Protein AF-A0A0M3IAC2-F1 (afdb_monomer_lite)

Sequence (180 aa):
MAQMINERASTSIECPPTPAPTIVTSEMRQLADTMYEKVASYLQGQIDGTIAEYKLLEDMNNVTGQRYDDMKQVASGVATKLSQLNQKCTFASFTSTSWMAKLSEVVLSKRLEGTKKLRVKFEVALGELHESLRPYLQQIDEIDESSRRLEEAATILDQYVTSLGSLLLPSKSYYWYCLL

Structure (mmCIF, N/CA/C/O backbone):
data_AF-A0A0M3IAC2-F1
#
_entry.id   AF-A0A0M3IAC2-F1
#
loop_
_atom_site.group_PDB
_atom_site.id
_atom_site.type_symbol
_atom_site.label_atom_id
_atom_site.label_alt_id
_atom_site.label_comp_id
_atom_site.label_asym_id
_atom_site.label_entity_id
_atom_site.label_seq_id
_atom_site.pdbx_PDB_ins_code
_atom_site.Cartn_x
_atom_site.Cartn_y
_atom_site.Cartn_z
_atom_site.occupancy
_atom_site.B_iso_or_equiv
_atom_site.auth_seq_id
_atom_site.auth_comp_id
_atom_site.auth_asym_id
_atom_site.auth_atom_id
_atom_site.pdbx_PDB_model_num
ATOM 1 N N . MET A 1 1 ? -12.708 32.033 59.107 1.00 41.84 1 MET A N 1
ATOM 2 C CA . MET A 1 1 ? -13.986 32.597 59.588 1.00 41.84 1 MET A CA 1
ATOM 3 C C . MET A 1 1 ? -14.903 31.443 59.925 1.00 41.84 1 MET A C 1
ATOM 5 O O . MET A 1 1 ? -15.049 30.539 59.116 1.00 41.84 1 MET A O 1
ATOM 9 N N . ALA A 1 2 ? -15.374 31.440 61.166 1.00 45.53 2 ALA A N 1
ATOM 10 C CA . ALA A 1 2 ? -16.085 30.356 61.817 1.00 45.53 2 ALA A CA 1
ATOM 11 C C . ALA A 1 2 ? -17.505 30.163 61.268 1.00 45.53 2 ALA A C 1
ATOM 13 O O . ALA A 1 2 ? -18.204 31.142 61.022 1.00 45.53 2 ALA A O 1
ATOM 14 N N . GLN A 1 3 ? -17.957 28.911 61.200 1.00 54.72 3 GLN A N 1
ATOM 15 C CA . GLN A 1 3 ? -19.364 28.581 61.408 1.00 54.72 3 GLN A CA 1
ATOM 16 C C . GLN A 1 3 ? -19.430 27.480 62.466 1.00 54.72 3 GLN A C 1
ATOM 18 O O . GLN A 1 3 ? -19.248 26.298 62.194 1.00 54.72 3 GLN A O 1
ATOM 23 N N . MET A 1 4 ? -19.612 27.931 63.708 1.00 52.12 4 MET A N 1
ATOM 24 C CA . MET A 1 4 ? -19.993 27.110 64.849 1.00 52.12 4 MET A CA 1
ATOM 25 C C . MET A 1 4 ? -21.387 26.552 64.566 1.00 52.12 4 MET A C 1
ATOM 27 O O . MET A 1 4 ? -22.347 27.311 64.432 1.00 52.12 4 MET A O 1
ATOM 31 N N . ILE A 1 5 ? -21.493 25.231 64.440 1.00 55.91 5 ILE A N 1
ATOM 32 C CA . ILE A 1 5 ? -22.787 24.558 64.403 1.00 55.91 5 ILE A CA 1
ATOM 33 C C . ILE A 1 5 ? -23.390 24.703 65.800 1.00 55.91 5 ILE A C 1
ATOM 35 O O . ILE A 1 5 ? -22.847 24.235 66.793 1.00 55.91 5 ILE A O 1
ATOM 39 N N . ASN A 1 6 ? -24.486 25.447 65.833 1.00 53.34 6 ASN A N 1
ATOM 40 C CA . ASN A 1 6 ? -25.334 25.758 66.967 1.00 53.34 6 ASN A CA 1
ATOM 41 C C . ASN A 1 6 ? -25.752 24.480 67.722 1.00 53.34 6 ASN A C 1
ATOM 43 O O . ASN A 1 6 ? -26.623 23.745 67.252 1.00 53.34 6 ASN A O 1
ATOM 47 N N . GLU A 1 7 ? -25.159 24.239 68.895 1.00 50.78 7 GLU A N 1
ATOM 48 C CA . GLU A 1 7 ? -25.699 23.335 69.914 1.00 50.78 7 GLU A CA 1
ATOM 49 C C . GLU A 1 7 ? -27.048 23.896 70.383 1.00 50.78 7 GLU A C 1
ATOM 51 O O . GLU A 1 7 ? -27.139 24.672 71.335 1.00 50.78 7 GLU A O 1
ATOM 56 N N . ARG A 1 8 ? -28.140 23.521 69.707 1.00 59.12 8 ARG A N 1
ATOM 57 C CA . ARG A 1 8 ? -29.451 23.606 70.346 1.00 59.12 8 ARG A CA 1
ATOM 58 C C . ARG A 1 8 ? -29.471 22.569 71.454 1.00 59.12 8 ARG A C 1
ATOM 60 O O . ARG A 1 8 ? -29.531 21.373 71.189 1.00 59.12 8 ARG A O 1
ATOM 67 N N . ALA A 1 9 ? -29.405 23.080 72.677 1.00 47.50 9 ALA A N 1
ATOM 68 C CA . ALA A 1 9 ? -29.711 22.382 73.906 1.00 47.50 9 ALA A CA 1
ATOM 69 C C . ALA A 1 9 ? -30.882 21.409 73.706 1.00 47.50 9 ALA A C 1
ATOM 71 O O . ALA A 1 9 ? -31.994 21.818 73.363 1.00 47.50 9 ALA A O 1
ATOM 72 N N . SER A 1 10 ? -30.620 20.125 73.940 1.00 47.78 10 SER A N 1
ATOM 73 C CA . SER A 1 10 ? -31.653 19.133 74.198 1.00 47.78 10 SER A CA 1
ATOM 74 C C . SER A 1 10 ? -32.433 19.584 75.428 1.00 47.78 10 SER A C 1
ATOM 76 O O . SER A 1 10 ? -32.018 19.346 76.561 1.00 47.78 10 SER A O 1
ATOM 78 N N . THR A 1 11 ? -33.572 20.243 75.235 1.00 47.50 11 THR A N 1
ATOM 79 C CA . THR A 1 11 ? -34.602 20.253 76.268 1.00 47.50 11 THR A CA 1
ATOM 80 C C . THR A 1 11 ? -35.110 18.821 76.353 1.00 47.50 11 THR A C 1
ATOM 82 O O . THR A 1 11 ? -35.921 18.391 75.533 1.00 47.50 11 THR A O 1
ATOM 85 N N . SER A 1 12 ? -34.546 18.059 77.290 1.00 51.78 12 SER A N 1
ATOM 86 C CA . SER A 1 12 ? -35.082 16.773 77.715 1.00 51.78 12 SER A CA 1
ATOM 87 C C . SER A 1 12 ? -36.518 17.018 78.159 1.00 51.78 12 SER A C 1
ATOM 89 O O . SER A 1 12 ? -36.750 17.561 79.236 1.00 51.78 12 SER A O 1
ATOM 91 N N . ILE A 1 13 ? -37.478 16.680 77.301 1.00 53.22 13 ILE A N 1
ATOM 92 C CA . ILE A 1 13 ? -38.876 16.568 77.701 1.00 53.22 13 ILE A CA 1
ATOM 93 C C . ILE A 1 13 ? -38.907 15.467 78.758 1.00 53.22 13 ILE A C 1
ATOM 95 O O . ILE A 1 13 ? -38.479 14.341 78.497 1.00 53.22 13 ILE A O 1
ATOM 99 N N . GLU A 1 14 ? -39.321 15.833 79.970 1.00 50.97 14 GLU A N 1
ATOM 100 C CA . GLU A 1 14 ? -39.589 14.900 81.058 1.00 50.97 14 GLU A CA 1
ATOM 101 C C . GLU A 1 14 ? -40.406 13.719 80.531 1.00 50.97 14 GLU A C 1
ATOM 103 O O . GLU A 1 14 ? -41.443 13.887 79.886 1.00 50.97 14 GLU A O 1
ATOM 108 N N . CYS A 1 15 ? -39.907 12.513 80.795 1.00 57.22 15 CYS A N 1
ATOM 109 C CA . CYS A 1 15 ? -40.643 11.293 80.520 1.00 57.22 15 CYS A CA 1
ATOM 110 C C . CYS A 1 15 ? -41.922 11.324 81.378 1.00 57.22 15 CYS A C 1
ATOM 112 O O . CYS A 1 15 ? -41.808 11.475 82.600 1.00 57.22 15 CYS A O 1
ATOM 114 N N . PRO A 1 16 ? -43.128 11.225 80.790 1.00 64.12 16 PRO A N 1
ATOM 115 C CA . PRO A 1 16 ? -44.354 11.198 81.573 1.00 64.12 16 PRO A CA 1
ATOM 116 C C . PRO A 1 16 ? -44.334 9.987 82.523 1.00 64.12 16 PRO A C 1
ATOM 118 O O . PRO A 1 16 ? -43.750 8.954 82.179 1.00 64.12 16 PRO A O 1
ATOM 121 N N . PRO A 1 17 ? -44.946 10.090 83.719 1.00 63.06 17 PRO A N 1
ATOM 122 C CA . PRO A 1 17 ? -44.964 8.996 84.682 1.00 63.06 17 PRO A CA 1
ATOM 123 C C . PRO A 1 17 ? -45.528 7.738 84.021 1.00 63.06 17 PRO A C 1
ATOM 125 O O . PRO A 1 17 ? -46.591 7.784 83.399 1.00 63.06 17 PRO A O 1
ATOM 128 N N . THR A 1 18 ? -44.799 6.625 84.148 1.00 62.91 18 THR A N 1
ATOM 129 C CA . THR A 1 18 ? -45.199 5.310 83.640 1.00 62.91 18 THR A CA 1
ATOM 130 C C . THR A 1 18 ? -46.648 5.029 84.046 1.00 62.91 18 THR A C 1
ATOM 132 O O . THR A 1 18 ? -46.927 4.963 85.249 1.00 62.91 18 THR A O 1
ATOM 135 N N . PRO A 1 19 ? -47.582 4.867 83.090 1.00 56.94 19 PRO A N 1
ATOM 136 C CA . PRO A 1 19 ? -48.948 4.499 83.420 1.00 56.94 19 PRO A CA 1
ATOM 137 C C . PRO A 1 19 ? -48.936 3.144 84.134 1.00 56.94 19 PRO A C 1
ATOM 139 O O . PRO A 1 19 ? -48.230 2.224 83.715 1.00 56.94 19 PRO A O 1
ATOM 142 N N . ALA A 1 20 ? -49.709 3.031 85.218 1.00 55.12 20 ALA A N 1
ATOM 143 C CA . ALA A 1 20 ? -49.992 1.780 85.927 1.00 55.12 20 ALA A CA 1
ATOM 144 C C . ALA A 1 20 ? -50.288 0.630 84.936 1.00 55.12 20 ALA A C 1
ATOM 146 O O . ALA A 1 20 ? -50.783 0.920 83.842 1.00 55.12 20 ALA A O 1
ATOM 147 N N . PRO A 1 21 ? -50.004 -0.649 85.283 1.00 53.59 21 PRO A N 1
ATOM 148 C CA . PRO A 1 21 ? -50.025 -1.770 84.342 1.00 53.59 21 PRO A CA 1
ATOM 149 C C . PRO A 1 21 ? -51.359 -1.801 83.604 1.00 53.59 21 PRO A C 1
ATOM 151 O O . PRO A 1 21 ? -52.394 -2.188 84.144 1.00 53.59 21 PRO A O 1
ATOM 154 N N . THR A 1 22 ? -51.331 -1.305 82.371 1.00 56.81 22 THR A N 1
ATOM 155 C CA . THR A 1 22 ? -52.511 -1.203 81.530 1.00 56.81 22 THR A CA 1
ATOM 156 C C . THR A 1 22 ? -52.876 -2.633 81.183 1.00 56.81 22 THR A C 1
ATOM 158 O O . THR A 1 22 ? -52.033 -3.374 80.673 1.00 56.81 22 THR A O 1
ATOM 161 N N . ILE A 1 23 ? -54.097 -3.055 81.514 1.00 62.28 23 ILE A N 1
ATOM 162 C CA . ILE A 1 23 ? -54.622 -4.345 81.071 1.00 62.28 23 ILE A CA 1
ATOM 163 C C . ILE A 1 23 ? -54.614 -4.282 79.545 1.00 62.28 23 ILE A C 1
ATOM 165 O O . ILE A 1 23 ? -55.463 -3.631 78.943 1.00 62.28 23 ILE A O 1
ATOM 169 N N . VAL A 1 24 ? -53.591 -4.880 78.932 1.00 59.00 24 VAL A N 1
ATOM 170 C CA . VAL A 1 24 ? -53.469 -4.980 77.480 1.00 59.00 24 VAL A CA 1
ATOM 171 C C . VAL A 1 24 ? -54.680 -5.778 77.022 1.00 59.00 24 VAL A C 1
ATOM 173 O O . VAL A 1 24 ? -54.758 -6.982 77.276 1.00 59.00 24 VAL A O 1
ATOM 176 N N . THR A 1 25 ? -55.656 -5.106 76.416 1.00 70.12 25 THR A N 1
ATOM 177 C CA . THR A 1 25 ? -56.817 -5.780 75.836 1.00 70.12 25 THR A CA 1
ATOM 178 C C . THR A 1 25 ? -56.329 -6.663 74.687 1.00 70.12 25 THR A C 1
ATOM 180 O O . THR A 1 25 ? -55.333 -6.353 74.025 1.00 70.12 25 THR A O 1
ATOM 183 N N . SER A 1 26 ? -56.981 -7.805 74.459 1.00 81.00 26 SER A N 1
ATOM 184 C CA . SER A 1 26 ? -56.554 -8.768 73.431 1.00 81.00 26 SER A CA 1
ATOM 185 C C . SER A 1 26 ? -56.430 -8.132 72.043 1.00 81.00 26 SER A C 1
ATOM 187 O O . SER A 1 26 ? -55.523 -8.479 71.295 1.00 81.00 26 SER A O 1
ATOM 189 N N . GLU A 1 27 ? -57.287 -7.158 71.735 1.00 83.75 27 GLU A N 1
ATOM 190 C CA . GLU A 1 27 ? -57.297 -6.407 70.476 1.00 83.75 27 GLU A CA 1
ATOM 191 C C . GLU A 1 27 ? -56.035 -5.553 70.276 1.00 83.75 27 GLU A C 1
ATOM 193 O O . GLU A 1 27 ? -55.475 -5.526 69.183 1.00 83.75 27 GLU A O 1
ATOM 198 N N . MET A 1 28 ? -55.531 -4.901 71.333 1.00 82.69 28 MET A N 1
ATOM 199 C CA . MET A 1 28 ? -54.283 -4.125 71.273 1.00 82.69 28 MET A CA 1
ATOM 200 C C . MET A 1 28 ? -53.077 -5.019 70.977 1.00 82.69 28 MET A C 1
ATOM 202 O O . MET A 1 28 ? -52.186 -4.632 70.221 1.00 82.69 28 MET A O 1
ATOM 206 N N . ARG A 1 29 ? -53.067 -6.231 71.543 1.00 86.75 29 ARG A N 1
ATOM 207 C CA . ARG A 1 29 ? -52.042 -7.243 71.260 1.00 86.75 29 ARG A CA 1
ATOM 208 C C . ARG A 1 29 ? -52.134 -7.736 69.817 1.00 86.75 29 ARG A C 1
ATOM 210 O O . ARG A 1 29 ? -51.140 -7.697 69.107 1.00 86.75 29 ARG A O 1
ATOM 217 N N . GLN A 1 30 ? -53.338 -8.080 69.360 1.00 91.12 30 GLN A N 1
ATOM 218 C CA . GLN A 1 30 ? -53.582 -8.536 67.988 1.00 91.12 30 GLN A CA 1
ATOM 219 C C . GLN A 1 30 ? -53.200 -7.494 66.931 1.00 91.12 30 GLN A C 1
ATOM 221 O O . GLN A 1 30 ? -52.643 -7.849 65.892 1.00 91.12 30 GLN A O 1
ATOM 226 N N . LEU A 1 31 ? -53.472 -6.209 67.174 1.00 91.62 31 LEU A N 1
ATOM 227 C CA . LEU A 1 31 ? -53.099 -5.143 66.244 1.00 91.62 31 LEU A CA 1
ATOM 228 C C . LEU A 1 31 ? -51.579 -4.948 66.185 1.00 91.62 31 LEU A C 1
ATOM 230 O O . LEU A 1 31 ? -51.033 -4.773 65.096 1.00 91.62 31 LEU A O 1
ATOM 234 N N . ALA A 1 32 ? -50.895 -5.015 67.332 1.00 91.62 32 ALA A N 1
ATOM 235 C CA . ALA A 1 32 ? -49.438 -4.972 67.383 1.00 91.62 32 ALA A CA 1
ATOM 236 C C . ALA A 1 32 ? -48.820 -6.172 66.650 1.00 91.62 32 ALA A C 1
ATOM 238 O O . ALA A 1 32 ? -47.934 -5.977 65.823 1.00 91.62 32 ALA A O 1
ATOM 239 N N . ASP A 1 33 ? -49.340 -7.382 66.869 1.00 94.25 33 ASP A N 1
ATOM 240 C CA . ASP A 1 33 ? -48.899 -8.600 66.178 1.00 94.25 33 ASP A CA 1
ATOM 241 C C . ASP A 1 33 ? -49.127 -8.497 64.660 1.00 94.25 33 ASP A C 1
ATOM 243 O O . ASP A 1 33 ? -48.228 -8.786 63.872 1.00 94.25 33 ASP A O 1
ATOM 247 N N . THR A 1 34 ? -50.282 -7.970 64.237 1.00 95.12 34 THR A N 1
ATOM 248 C CA . THR A 1 34 ? -50.585 -7.716 62.818 1.00 95.12 34 THR A CA 1
ATOM 249 C C . THR A 1 34 ? -49.620 -6.696 62.213 1.00 95.12 34 THR A C 1
ATOM 251 O O . THR A 1 34 ? -49.165 -6.860 61.079 1.00 95.12 34 THR A O 1
ATOM 254 N N . MET A 1 35 ? -49.286 -5.636 62.953 1.00 95.38 35 MET A N 1
ATOM 255 C CA . MET A 1 35 ? -48.301 -4.649 62.516 1.00 95.38 35 MET A CA 1
ATOM 256 C C . MET A 1 35 ? -46.915 -5.287 62.383 1.00 95.38 35 MET A C 1
ATOM 258 O O . MET A 1 35 ? -46.260 -5.084 61.362 1.00 95.38 35 MET A O 1
ATOM 262 N N . TYR A 1 36 ? -46.488 -6.085 63.368 1.00 96.50 36 TYR A N 1
ATOM 263 C CA . TYR A 1 36 ? -45.221 -6.816 63.320 1.00 96.50 36 TYR A CA 1
ATOM 264 C C . TYR A 1 36 ? -45.154 -7.741 62.107 1.00 96.50 36 TYR A C 1
ATOM 266 O O . TYR A 1 36 ? -44.165 -7.717 61.378 1.00 96.50 36 TYR A O 1
ATOM 274 N N . GLU A 1 37 ? -46.213 -8.499 61.841 1.00 97.50 37 GLU A N 1
ATOM 275 C CA . GLU A 1 37 ? -46.270 -9.432 60.719 1.00 97.50 37 GLU A CA 1
ATOM 276 C C . GLU A 1 37 ? -46.261 -8.705 59.366 1.00 97.50 37 GLU A C 1
ATOM 278 O O . GLU A 1 37 ? -45.526 -9.089 58.453 1.00 97.50 37 GLU A O 1
ATOM 283 N N . LYS A 1 38 ? -46.994 -7.590 59.235 1.00 97.56 38 LYS A N 1
ATOM 284 C CA . LYS A 1 38 ? -46.970 -6.770 58.015 1.00 97.56 38 LYS A CA 1
ATOM 285 C C . LYS A 1 38 ? -45.612 -6.120 57.781 1.00 97.56 38 LYS A C 1
ATOM 287 O O . LYS A 1 38 ? -45.121 -6.173 56.655 1.00 97.56 38 LYS A O 1
ATOM 292 N N . VAL A 1 39 ? -44.983 -5.569 58.818 1.00 97.88 39 VAL A N 1
ATOM 293 C CA . VAL A 1 39 ? -43.636 -4.984 58.728 1.00 97.88 39 VAL A CA 1
ATOM 294 C C . VAL A 1 39 ? -42.613 -6.059 58.363 1.00 97.88 39 VAL A C 1
ATOM 296 O O . VAL A 1 39 ? -41.804 -5.835 57.467 1.00 97.88 39 VAL A O 1
ATOM 299 N N . ALA A 1 40 ? -42.686 -7.244 58.976 1.00 97.06 40 ALA A N 1
ATOM 300 C CA . ALA A 1 40 ? -41.822 -8.370 58.637 1.00 97.06 40 ALA A CA 1
ATOM 301 C C . ALA A 1 40 ? -42.004 -8.800 57.173 1.00 97.06 40 ALA A C 1
ATOM 303 O O . ALA A 1 40 ? -41.022 -8.916 56.444 1.00 97.06 40 ALA A O 1
ATOM 304 N N . SER A 1 41 ? -43.251 -8.952 56.712 1.00 97.06 41 SER A N 1
ATOM 305 C CA . SER A 1 41 ? -43.546 -9.315 55.319 1.00 97.06 41 SER A CA 1
ATOM 306 C C . SER A 1 41 ? -43.069 -8.258 54.317 1.00 97.06 41 SER A C 1
ATOM 308 O O . SER A 1 41 ? -42.546 -8.601 53.259 1.00 97.06 41 SER A O 1
ATOM 310 N N . TYR A 1 42 ? -43.195 -6.973 54.660 1.00 97.88 42 TYR A N 1
ATOM 311 C CA . TYR A 1 42 ? -42.717 -5.870 53.833 1.00 97.88 42 TYR A CA 1
ATOM 312 C C . TYR A 1 42 ? -41.192 -5.873 53.731 1.00 97.88 42 TYR A C 1
ATOM 314 O O . TYR A 1 42 ? -40.658 -5.823 52.627 1.00 97.88 42 TYR A O 1
ATOM 322 N N . LEU A 1 43 ? -40.489 -5.968 54.865 1.00 97.88 43 LEU A N 1
ATOM 323 C CA . LEU A 1 43 ? -39.026 -6.014 54.890 1.00 97.88 43 LEU A CA 1
ATOM 324 C C . LEU A 1 43 ? -38.497 -7.234 54.135 1.00 97.88 43 LEU A C 1
ATOM 326 O O . LEU A 1 43 ? -37.557 -7.095 53.358 1.00 97.88 43 LEU A O 1
ATOM 330 N N . GLN A 1 44 ? -39.136 -8.394 54.299 1.00 97.75 44 GLN A N 1
ATOM 331 C CA . GLN A 1 44 ? -38.797 -9.594 53.542 1.00 97.75 44 GLN A CA 1
ATOM 332 C C . GLN A 1 44 ? -38.963 -9.361 52.035 1.00 97.75 44 GLN A C 1
ATOM 334 O O . GLN A 1 44 ? -38.034 -9.612 51.277 1.00 97.75 44 GLN A O 1
ATOM 339 N N . GLY A 1 45 ? -40.090 -8.786 51.605 1.00 98.12 45 GLY A N 1
ATOM 340 C CA . GLY A 1 45 ? -40.317 -8.446 50.200 1.00 98.12 45 GLY A CA 1
ATOM 341 C C . GLY A 1 45 ? -39.319 -7.423 49.644 1.00 98.12 45 GLY A C 1
ATOM 342 O O . GLY A 1 45 ? -38.892 -7.550 48.500 1.00 98.12 45 GLY A O 1
ATOM 343 N N . GLN A 1 46 ? -38.903 -6.431 50.442 1.00 98.00 46 GLN A N 1
ATOM 344 C CA . GLN A 1 46 ? -37.860 -5.473 50.051 1.00 98.00 46 GLN A CA 1
ATOM 345 C C . GLN A 1 46 ? -36.501 -6.157 49.874 1.00 98.00 46 GLN A C 1
ATOM 347 O O . GLN A 1 46 ? -35.794 -5.877 48.906 1.00 98.00 46 GLN A O 1
ATOM 352 N N . ILE A 1 47 ? -36.146 -7.072 50.779 1.00 97.88 47 ILE A N 1
ATOM 353 C CA . ILE A 1 47 ? -34.907 -7.852 50.698 1.00 97.88 47 ILE A CA 1
ATOM 354 C C . ILE A 1 47 ? -34.939 -8.761 49.467 1.00 97.88 47 ILE A C 1
ATOM 356 O O . ILE A 1 47 ? -33.993 -8.748 48.683 1.00 97.88 47 ILE A O 1
ATOM 360 N N . ASP A 1 48 ? -36.033 -9.487 49.248 1.00 98.19 48 ASP A N 1
ATOM 361 C CA . ASP A 1 48 ? -36.180 -10.395 48.109 1.00 98.19 48 ASP A CA 1
ATOM 362 C C . ASP A 1 48 ? -36.169 -9.641 46.771 1.00 98.19 48 ASP A C 1
ATOM 364 O O . ASP A 1 48 ? -35.515 -10.076 45.820 1.00 98.19 48 ASP A O 1
ATOM 368 N N . GLY A 1 49 ? -36.824 -8.475 46.711 1.00 97.94 49 GLY A N 1
ATOM 369 C CA . GLY A 1 49 ? -36.767 -7.576 45.558 1.00 97.94 49 GLY A CA 1
ATOM 370 C C . GLY A 1 49 ? -35.341 -7.103 45.277 1.00 97.94 49 GLY A C 1
ATOM 371 O O . GLY A 1 49 ? -34.850 -7.252 44.160 1.00 97.94 49 GLY A O 1
ATOM 372 N N . THR A 1 5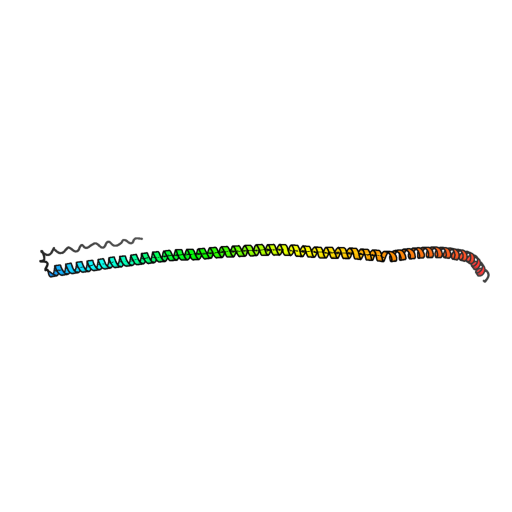0 ? -34.638 -6.647 46.315 1.00 97.56 50 THR A N 1
ATOM 373 C C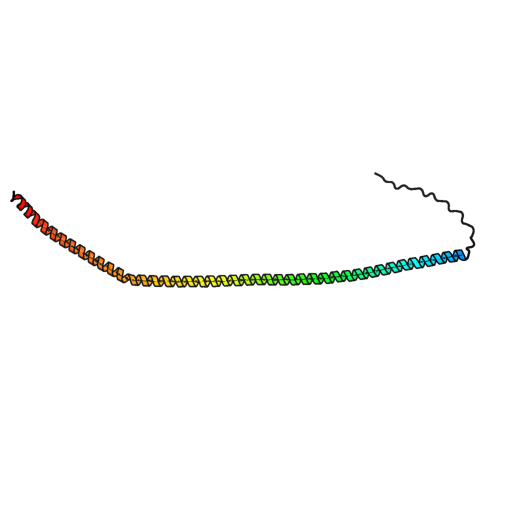A . THR A 1 50 ? -33.238 -6.210 46.210 1.00 97.56 50 THR A CA 1
ATOM 374 C C . THR A 1 50 ? -32.326 -7.351 45.734 1.00 97.56 50 THR A C 1
ATOM 376 O O . THR A 1 50 ? -31.468 -7.151 44.878 1.00 97.56 50 THR A O 1
ATOM 379 N N . ILE A 1 51 ? -32.520 -8.578 46.230 1.00 97.94 51 ILE A N 1
ATOM 380 C CA . ILE A 1 51 ? -31.761 -9.762 45.791 1.00 97.94 51 ILE A CA 1
ATOM 381 C C . ILE A 1 51 ? -31.998 -10.051 44.304 1.00 97.94 51 ILE A C 1
ATOM 383 O O . ILE A 1 51 ? -31.051 -10.368 43.581 1.00 97.94 51 ILE A O 1
ATOM 387 N N . ALA A 1 52 ? -33.246 -9.966 43.838 1.00 98.12 52 ALA A N 1
ATOM 388 C CA . ALA A 1 52 ? -33.580 -10.194 42.435 1.00 98.12 52 ALA A CA 1
ATOM 389 C C . ALA A 1 52 ? -32.939 -9.143 41.514 1.00 98.12 52 ALA A C 1
ATOM 391 O O . ALA A 1 52 ? -32.391 -9.498 40.470 1.00 98.12 52 ALA A O 1
ATOM 392 N N . GLU A 1 53 ? -32.945 -7.873 41.923 1.00 98.19 53 GLU A N 1
ATOM 393 C CA . GLU A 1 53 ? -32.283 -6.784 41.197 1.00 98.19 53 GLU A CA 1
ATOM 394 C C . GLU A 1 53 ? -30.768 -7.002 41.094 1.00 98.19 53 GLU A C 1
ATOM 396 O O . GLU A 1 53 ? -30.199 -6.850 40.012 1.00 98.19 53 GLU A O 1
ATOM 401 N N . TYR A 1 54 ? -30.113 -7.436 42.178 1.00 98.44 54 TYR A N 1
ATOM 402 C CA . TYR A 1 54 ? -28.681 -7.751 42.146 1.00 98.44 54 TYR A CA 1
ATOM 403 C C . TYR A 1 54 ? -28.346 -8.924 41.219 1.00 98.44 54 TYR A C 1
ATOM 405 O O . TYR A 1 54 ? -27.352 -8.850 40.500 1.00 98.44 54 TYR A O 1
ATOM 413 N N . LYS A 1 55 ? -29.175 -9.975 41.182 1.00 98.44 55 LYS A N 1
ATOM 414 C CA . LYS A 1 55 ? -28.991 -11.097 40.244 1.00 98.44 55 LYS A CA 1
ATOM 415 C C . LYS A 1 55 ? -29.117 -10.653 38.792 1.00 98.44 55 LYS A C 1
ATOM 417 O O . LYS A 1 55 ? -28.294 -11.018 37.962 1.00 98.44 55 LYS A O 1
ATOM 422 N N . LEU A 1 56 ? -30.112 -9.819 38.488 1.00 98.19 56 LEU A N 1
ATOM 423 C CA . LEU A 1 56 ? -30.257 -9.263 37.145 1.00 98.19 56 LEU A CA 1
ATOM 424 C C . LEU A 1 56 ? -29.035 -8.418 36.761 1.00 98.19 56 LEU A C 1
ATOM 426 O O . LEU A 1 56 ? -28.558 -8.502 35.630 1.00 98.19 56 LEU A O 1
ATOM 430 N N . LEU A 1 57 ? -28.517 -7.618 37.695 1.00 98.38 57 LEU A N 1
ATOM 431 C CA . LEU A 1 57 ? -27.328 -6.805 37.460 1.00 98.38 57 LEU A CA 1
ATOM 432 C C . LEU A 1 57 ? -26.087 -7.672 37.199 1.00 98.38 57 LEU A C 1
ATOM 434 O O . LEU A 1 57 ? -25.289 -7.352 36.320 1.00 98.38 57 LEU A O 1
ATOM 438 N N . GLU A 1 58 ? -25.939 -8.779 37.925 1.00 98.31 58 GLU A N 1
ATOM 439 C CA . GLU A 1 58 ? -24.895 -9.780 37.694 1.00 98.31 58 GLU A CA 1
ATOM 440 C C . GLU A 1 58 ? -25.012 -10.400 36.294 1.00 98.31 58 GLU A C 1
ATOM 442 O O . GLU A 1 58 ? -24.039 -10.388 35.536 1.00 98.31 58 GLU A O 1
ATOM 447 N N . ASP A 1 59 ? -26.206 -10.846 35.898 1.00 98.31 59 ASP A N 1
ATOM 448 C CA . ASP A 1 59 ? -26.459 -11.415 34.570 1.00 98.31 59 ASP A CA 1
ATOM 449 C C . ASP A 1 59 ? -26.168 -10.406 33.449 1.00 98.31 59 ASP A C 1
ATOM 451 O O . ASP A 1 59 ? -25.506 -10.729 32.458 1.00 98.31 59 ASP A O 1
ATOM 455 N N . MET A 1 60 ? -26.604 -9.154 33.612 1.00 97.94 60 MET A N 1
ATOM 456 C CA . MET A 1 60 ? -26.317 -8.081 32.660 1.00 97.94 60 MET A CA 1
ATOM 457 C C . MET A 1 60 ? -24.820 -7.786 32.566 1.00 97.94 60 MET A C 1
ATOM 459 O O . MET A 1 60 ? -24.312 -7.579 31.461 1.00 97.94 60 MET A O 1
ATOM 463 N N . ASN A 1 61 ? -24.103 -7.792 33.690 1.00 98.25 61 ASN A N 1
ATOM 464 C CA . ASN A 1 61 ? -22.654 -7.611 33.706 1.00 98.25 61 ASN A CA 1
ATOM 465 C C . ASN A 1 61 ? -21.940 -8.768 33.000 1.00 98.25 61 ASN A C 1
ATOM 467 O O . ASN A 1 61 ? -21.044 -8.516 32.195 1.00 98.25 61 ASN A O 1
ATOM 471 N N . ASN A 1 62 ? -22.375 -10.011 33.216 1.00 98.31 62 ASN A N 1
ATOM 472 C CA . ASN A 1 62 ? -21.829 -11.189 32.541 1.00 98.31 62 ASN A CA 1
ATOM 473 C C . ASN A 1 62 ? -22.026 -11.108 31.020 1.00 98.31 62 ASN A C 1
ATOM 475 O O . ASN A 1 62 ? -21.070 -11.255 30.254 1.00 98.31 62 ASN A O 1
ATOM 479 N N . VAL A 1 63 ? -23.245 -10.795 30.567 1.00 98.31 63 VAL A N 1
ATOM 480 C CA . VAL A 1 63 ? -23.546 -10.607 29.136 1.00 98.31 63 VAL A CA 1
ATOM 481 C C . VAL A 1 63 ? -22.744 -9.443 28.552 1.00 98.31 63 VAL A C 1
ATOM 483 O O . VAL A 1 63 ? -22.235 -9.538 27.435 1.00 98.31 63 VAL A O 1
ATOM 486 N N . THR A 1 64 ? -22.596 -8.348 29.298 1.00 98.25 64 THR A N 1
ATOM 487 C CA . THR A 1 64 ? -21.805 -7.186 28.873 1.00 98.25 64 THR A CA 1
ATOM 488 C C . THR A 1 64 ? -20.327 -7.547 28.730 1.00 98.25 64 THR A C 1
ATOM 490 O O . THR A 1 64 ? -19.715 -7.188 27.725 1.00 98.25 64 THR A O 1
ATOM 493 N N . GLY A 1 65 ? -19.769 -8.309 29.675 1.00 98.38 65 GLY A N 1
ATOM 494 C CA . GLY A 1 65 ? -18.408 -8.843 29.599 1.00 98.38 65 GLY A CA 1
ATOM 495 C C . GLY A 1 65 ? -18.198 -9.678 28.337 1.00 98.38 65 GLY A C 1
ATOM 496 O O . GLY A 1 65 ? -17.304 -9.377 27.547 1.00 98.38 65 GLY A O 1
ATOM 497 N N . GLN A 1 66 ? -19.101 -10.626 28.072 1.00 98.31 66 GLN A N 1
ATOM 498 C CA . GLN A 1 66 ? -19.046 -11.450 26.862 1.00 98.31 66 GLN A CA 1
ATOM 499 C C . GLN A 1 66 ? -19.079 -10.603 25.580 1.00 98.31 66 GLN A C 1
ATOM 501 O O . GLN A 1 66 ? -18.337 -10.867 24.637 1.00 98.31 66 GLN A O 1
ATOM 506 N N . ARG A 1 67 ? -19.895 -9.542 25.534 1.00 98.19 67 ARG A N 1
ATOM 507 C CA . ARG A 1 67 ? -19.952 -8.648 24.366 1.00 98.19 67 ARG A CA 1
ATOM 508 C C . ARG A 1 67 ? -18.654 -7.887 24.134 1.00 98.19 67 ARG A C 1
ATOM 510 O O . ARG A 1 67 ? -18.292 -7.667 22.977 1.00 98.19 67 ARG A O 1
ATOM 517 N N . TYR A 1 68 ? -17.950 -7.498 25.194 1.00 98.56 68 TYR A N 1
ATOM 518 C CA . TYR A 1 68 ? -16.623 -6.903 25.055 1.00 98.56 68 TYR A CA 1
ATOM 519 C C . TYR A 1 68 ? -15.601 -7.909 24.517 1.00 98.56 68 TYR A C 1
ATOM 521 O O . TYR A 1 68 ? -14.791 -7.536 23.663 1.00 98.56 68 TYR A O 1
ATOM 529 N N . ASP A 1 69 ? -15.668 -9.171 24.941 1.00 98.31 69 ASP A N 1
ATOM 530 C CA . ASP A 1 69 ? -14.794 -10.231 24.431 1.00 98.31 69 ASP A CA 1
ATOM 531 C C . ASP A 1 69 ? -15.054 -10.533 22.949 1.00 98.31 69 ASP A C 1
ATOM 533 O O . ASP A 1 69 ? -14.116 -10.548 22.144 1.00 98.31 69 ASP A O 1
ATOM 537 N N . ASP A 1 70 ? -16.322 -10.661 22.554 1.00 98.31 70 ASP A N 1
ATOM 538 C CA . ASP A 1 70 ? -16.714 -10.853 21.155 1.00 98.31 70 ASP A CA 1
ATOM 539 C C . ASP A 1 70 ? -16.235 -9.675 20.289 1.00 98.31 70 ASP A C 1
ATOM 541 O O . ASP A 1 70 ? -15.641 -9.855 19.221 1.00 98.31 70 ASP A O 1
ATOM 545 N N . MET A 1 71 ? -16.434 -8.438 20.760 1.00 97.94 71 MET A N 1
ATOM 546 C CA . MET A 1 71 ? -16.023 -7.240 20.027 1.00 97.94 71 MET A CA 1
ATOM 547 C C . MET A 1 71 ? -14.498 -7.137 19.910 1.00 97.94 71 MET A C 1
ATOM 549 O O . MET A 1 71 ? -13.981 -6.749 18.858 1.00 97.94 71 MET A O 1
ATOM 553 N N . LYS A 1 72 ? -13.760 -7.548 20.946 1.00 98.38 72 LYS A N 1
ATOM 554 C CA . LYS A 1 72 ? -12.298 -7.661 20.911 1.00 98.38 72 LYS A CA 1
ATOM 555 C C . LYS A 1 72 ? -11.841 -8.687 19.874 1.00 98.38 72 LYS A C 1
ATOM 557 O O . LYS A 1 72 ? -10.867 -8.434 19.161 1.00 98.38 72 LYS A 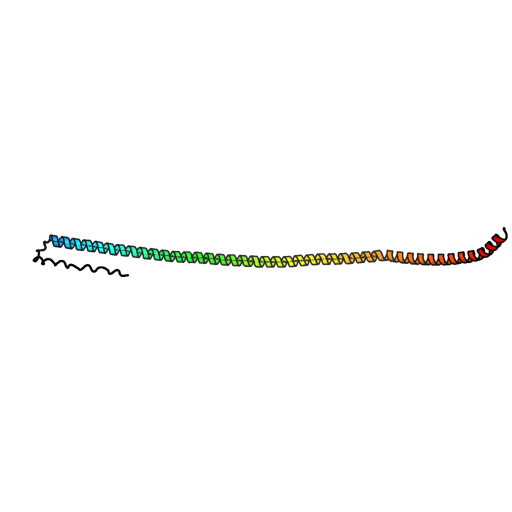O 1
ATOM 562 N N . GLN A 1 73 ? -12.537 -9.815 19.749 1.00 98.25 73 GLN A N 1
ATOM 563 C CA . GLN A 1 73 ? -12.244 -10.820 18.727 1.00 98.25 73 GLN A CA 1
ATOM 564 C C . GLN A 1 73 ? -12.525 -10.299 17.310 1.00 98.25 73 GLN A C 1
ATOM 566 O O . GLN A 1 73 ? -11.719 -10.506 16.402 1.00 98.25 73 GLN A O 1
ATOM 571 N N . VAL A 1 74 ? -13.629 -9.577 17.106 1.00 98.38 74 VAL A N 1
ATOM 572 C CA . VAL A 1 74 ? -13.926 -8.941 15.813 1.00 98.38 74 VAL A CA 1
ATOM 573 C C . VAL A 1 74 ? -12.845 -7.917 15.457 1.00 98.38 74 VAL A C 1
ATOM 575 O O . VAL A 1 74 ? -12.308 -7.952 14.349 1.00 98.38 74 VAL A O 1
ATOM 578 N N . ALA A 1 75 ? -12.475 -7.045 16.398 1.00 98.31 75 ALA A N 1
ATOM 579 C CA . ALA A 1 75 ? -11.444 -6.030 16.195 1.00 98.31 75 ALA A CA 1
ATOM 580 C C . ALA A 1 75 ? -10.076 -6.649 15.865 1.00 98.31 75 ALA A C 1
ATOM 582 O O . ALA A 1 75 ? -9.404 -6.199 14.932 1.00 98.31 75 ALA A O 1
ATOM 583 N N . SER A 1 76 ? -9.678 -7.711 16.573 1.00 98.31 76 SER A N 1
ATOM 584 C CA . SER A 1 76 ? -8.428 -8.420 16.285 1.00 98.31 76 SER A CA 1
ATOM 585 C C . SER A 1 76 ? -8.456 -9.075 14.902 1.00 98.31 76 SER A C 1
ATOM 587 O O . SER A 1 76 ? -7.504 -8.923 14.137 1.00 98.31 76 SER A O 1
ATOM 589 N N . GLY A 1 77 ? -9.574 -9.696 14.516 1.00 98.25 77 GLY A N 1
ATOM 590 C CA . GLY A 1 77 ? -9.759 -10.263 13.181 1.00 98.25 77 GLY A CA 1
ATOM 591 C C . GLY A 1 77 ? -9.648 -9.220 12.064 1.00 98.25 77 GLY A C 1
ATOM 592 O O . GLY A 1 77 ? -9.020 -9.478 11.033 1.00 98.25 77 GLY A O 1
ATOM 593 N N . VAL A 1 78 ? -10.207 -8.022 12.268 1.00 98.38 78 VAL A N 1
ATOM 594 C CA . VAL A 1 78 ? -10.060 -6.893 11.335 1.00 98.38 78 VAL A CA 1
ATOM 595 C C . VAL A 1 78 ? -8.601 -6.442 11.248 1.00 98.38 78 VAL A C 1
ATOM 597 O O . VAL A 1 78 ? -8.080 -6.300 10.141 1.00 98.38 78 VAL A O 1
ATOM 600 N N . ALA A 1 79 ? -7.914 -6.285 12.383 1.00 98.31 79 ALA A N 1
ATOM 601 C CA . ALA A 1 79 ? -6.504 -5.898 12.419 1.00 98.31 79 ALA A CA 1
ATOM 602 C C . ALA A 1 79 ? -5.606 -6.909 11.684 1.00 98.31 79 ALA A C 1
ATOM 604 O O . ALA A 1 79 ? -4.739 -6.520 10.897 1.00 98.31 79 ALA A O 1
ATOM 605 N N . THR A 1 80 ? -5.849 -8.210 11.865 1.00 98.25 80 THR A N 1
ATOM 606 C CA . THR A 1 80 ? -5.131 -9.266 11.141 1.00 98.25 80 THR A CA 1
ATOM 607 C C . THR A 1 80 ? -5.358 -9.170 9.634 1.00 98.25 80 THR A C 1
ATOM 609 O O . THR A 1 80 ? -4.392 -9.196 8.871 1.00 98.25 80 THR A O 1
ATOM 612 N N . LYS A 1 81 ? -6.612 -9.019 9.184 1.00 97.94 81 LYS A N 1
ATOM 613 C CA . LYS A 1 81 ? -6.926 -8.873 7.752 1.00 97.94 81 LYS A CA 1
ATOM 614 C C . LYS A 1 81 ? -6.270 -7.630 7.150 1.00 97.94 81 LYS A C 1
ATOM 616 O O . LYS A 1 81 ? -5.728 -7.707 6.050 1.00 97.94 81 LYS A O 1
ATOM 621 N N . LEU A 1 82 ? -6.274 -6.509 7.871 1.00 97.88 82 LEU A N 1
ATOM 622 C CA . LEU A 1 82 ? -5.625 -5.275 7.432 1.00 97.88 82 LEU A CA 1
ATOM 623 C C . LEU A 1 82 ? -4.107 -5.455 7.287 1.00 97.88 82 LEU A C 1
ATOM 625 O O . LEU A 1 82 ? -3.538 -5.048 6.277 1.00 97.88 82 LEU A O 1
ATOM 629 N N . SER A 1 83 ? -3.465 -6.127 8.246 1.00 97.69 83 SER A N 1
ATOM 630 C CA . SER A 1 83 ? -2.035 -6.456 8.184 1.00 97.69 83 SER A CA 1
ATOM 631 C C . SER A 1 83 ? -1.697 -7.335 6.972 1.00 97.69 83 SER A C 1
ATOM 633 O O . SER A 1 83 ? -0.773 -7.031 6.216 1.00 97.69 83 SER A O 1
ATOM 635 N N . GLN A 1 84 ? -2.506 -8.369 6.710 1.00 98.00 84 GLN A N 1
ATOM 636 C CA . GLN A 1 84 ? -2.340 -9.236 5.538 1.00 98.00 84 GLN A CA 1
ATOM 637 C C . GLN A 1 84 ? -2.509 -8.475 4.217 1.00 98.00 84 GLN A C 1
ATOM 639 O O . GLN A 1 84 ? -1.729 -8.677 3.285 1.00 98.00 84 GLN A O 1
ATOM 644 N N . LEU A 1 85 ? -3.520 -7.605 4.117 1.00 97.50 85 LEU A N 1
ATOM 645 C CA . LEU A 1 85 ? -3.730 -6.768 2.933 1.00 97.50 85 LEU A CA 1
ATOM 646 C C . LEU A 1 85 ? -2.554 -5.817 2.715 1.00 97.50 85 LEU A C 1
ATOM 648 O O . LEU A 1 85 ? -2.058 -5.715 1.596 1.00 97.50 85 LEU A O 1
ATOM 652 N N . ASN A 1 86 ? -2.062 -5.186 3.779 1.00 97.19 86 ASN A N 1
ATOM 653 C CA . ASN A 1 86 ? -0.905 -4.307 3.703 1.00 97.19 86 ASN A CA 1
ATOM 654 C C . ASN A 1 86 ? 0.343 -5.055 3.208 1.00 97.19 86 ASN A C 1
ATOM 656 O O . ASN A 1 86 ? 1.002 -4.597 2.281 1.00 97.19 86 ASN A O 1
ATOM 660 N N . GLN A 1 87 ? 0.622 -6.247 3.746 1.00 97.62 87 GLN A N 1
ATOM 661 C CA . GLN A 1 87 ? 1.741 -7.082 3.298 1.00 97.62 87 GLN A CA 1
ATOM 662 C C . GLN A 1 87 ? 1.619 -7.486 1.819 1.00 97.62 87 GLN A C 1
ATOM 664 O O . GLN A 1 87 ? 2.606 -7.495 1.085 1.00 97.62 87 GLN A O 1
ATOM 669 N N . LYS A 1 88 ? 0.406 -7.805 1.352 1.00 97.69 88 LYS A N 1
ATOM 670 C CA . LYS A 1 88 ? 0.170 -8.093 -0.070 1.00 97.69 88 LYS A CA 1
ATOM 671 C C . LYS A 1 88 ? 0.411 -6.863 -0.945 1.00 97.69 88 LYS A C 1
ATOM 673 O O . LYS A 1 88 ? 1.045 -6.993 -1.988 1.00 97.69 88 LYS A O 1
ATOM 678 N N . CYS A 1 89 ? -0.049 -5.685 -0.526 1.00 95.44 89 CYS A N 1
ATOM 679 C CA . CYS A 1 89 ? 0.179 -4.435 -1.253 1.00 95.44 89 CYS A CA 1
ATOM 680 C C . CYS A 1 89 ? 1.667 -4.076 -1.335 1.00 95.44 89 CYS A C 1
ATOM 682 O O . CYS A 1 89 ? 2.140 -3.698 -2.406 1.00 95.44 89 CYS A O 1
ATOM 684 N N . THR A 1 90 ? 2.423 -4.234 -0.245 1.00 95.94 90 THR A N 1
ATOM 685 C CA . THR A 1 90 ? 3.871 -3.972 -0.246 1.00 95.94 90 THR A CA 1
ATOM 686 C C . THR A 1 90 ? 4.636 -4.973 -1.110 1.00 95.94 90 THR A C 1
ATOM 688 O O . THR A 1 90 ? 5.559 -4.596 -1.828 1.00 95.94 90 THR A O 1
ATOM 691 N N . PHE A 1 91 ? 4.231 -6.244 -1.119 1.00 97.31 91 PHE A N 1
ATOM 692 C CA . PHE A 1 91 ? 4.808 -7.236 -2.025 1.00 97.31 91 PHE A CA 1
ATOM 693 C C . PHE A 1 91 ? 4.494 -6.929 -3.498 1.00 97.31 91 PHE A C 1
ATOM 695 O O . PHE A 1 91 ? 5.376 -6.999 -4.358 1.00 97.31 91 PHE A O 1
ATOM 702 N N . ALA A 1 92 ? 3.250 -6.553 -3.802 1.00 95.06 92 ALA A N 1
ATOM 703 C CA . ALA A 1 92 ? 2.841 -6.173 -5.151 1.00 95.06 92 ALA A CA 1
ATOM 704 C C . ALA A 1 92 ? 3.614 -4.941 -5.656 1.00 95.06 92 ALA A C 1
ATOM 706 O O . ALA A 1 92 ? 4.077 -4.933 -6.797 1.00 95.06 92 ALA A O 1
ATOM 707 N N . SER A 1 93 ? 3.831 -3.927 -4.812 1.00 94.56 93 SER A N 1
ATOM 708 C CA . SER A 1 93 ? 4.613 -2.744 -5.192 1.00 94.56 93 SER A CA 1
ATOM 709 C C . SER A 1 93 ? 6.098 -3.064 -5.396 1.00 94.56 93 SER A C 1
ATOM 711 O O . SER A 1 93 ? 6.694 -2.595 -6.371 1.00 94.56 93 SER A O 1
ATOM 713 N N . PHE A 1 94 ? 6.688 -3.911 -4.544 1.00 96.81 94 PHE A N 1
ATOM 714 C CA . PHE A 1 94 ? 8.072 -4.362 -4.697 1.00 96.81 94 PHE A CA 1
ATOM 715 C C . PHE A 1 94 ? 8.272 -5.134 -6.004 1.00 96.81 94 PHE A C 1
ATOM 717 O O . PHE A 1 94 ? 9.152 -4.800 -6.800 1.00 96.81 94 PHE A O 1
ATOM 724 N N . THR A 1 95 ? 7.425 -6.136 -6.256 1.00 96.12 95 THR A N 1
ATOM 725 C CA . THR A 1 95 ? 7.504 -6.936 -7.483 1.00 96.12 95 THR A CA 1
ATOM 726 C C . THR A 1 95 ? 7.292 -6.064 -8.714 1.00 96.12 95 THR A C 1
ATOM 728 O O . THR A 1 95 ? 8.119 -6.116 -9.619 1.00 96.12 95 THR A O 1
ATOM 731 N N . SER A 1 96 ? 6.277 -5.193 -8.734 1.00 96.88 96 SER A N 1
ATOM 732 C CA . SER A 1 96 ? 6.051 -4.245 -9.834 1.00 96.88 96 SER A CA 1
ATOM 733 C C . SER A 1 96 ? 7.278 -3.372 -10.113 1.00 96.88 96 SER A C 1
ATOM 735 O O . SER A 1 96 ? 7.687 -3.231 -11.263 1.00 96.88 96 SER A O 1
ATOM 737 N N . THR A 1 97 ? 7.910 -2.821 -9.074 1.00 96.31 97 THR A N 1
ATOM 738 C CA . THR A 1 97 ? 9.123 -1.998 -9.221 1.00 96.31 97 THR A CA 1
ATOM 739 C C . THR A 1 97 ? 10.288 -2.815 -9.786 1.00 96.31 97 THR A C 1
ATOM 741 O O . THR A 1 97 ? 10.983 -2.358 -10.691 1.00 96.31 97 THR A O 1
ATOM 744 N N . SER A 1 98 ? 10.467 -4.051 -9.311 1.00 97.44 98 SER A N 1
ATOM 745 C CA . SER A 1 98 ? 11.492 -4.974 -9.812 1.00 97.44 98 SER A CA 1
ATOM 746 C C . SER A 1 98 ? 11.277 -5.341 -11.287 1.00 97.44 98 SER A C 1
ATOM 748 O O . SER A 1 98 ? 12.211 -5.252 -12.087 1.00 97.44 98 SER A O 1
ATOM 750 N N . TRP A 1 99 ? 10.044 -5.685 -11.680 1.00 97.19 99 TRP A N 1
ATOM 751 C CA . TRP A 1 99 ? 9.692 -5.962 -13.076 1.00 97.19 99 TRP A CA 1
ATOM 752 C C . TRP A 1 99 ? 9.924 -4.740 -13.968 1.00 97.19 99 TRP A C 1
ATOM 754 O O . TRP A 1 99 ? 10.506 -4.880 -15.042 1.00 97.19 99 TRP A O 1
ATOM 764 N N . MET A 1 100 ? 9.544 -3.542 -13.516 1.00 95.06 100 MET A N 1
ATOM 765 C CA . MET A 1 100 ? 9.791 -2.297 -14.251 1.00 95.06 100 MET A CA 1
ATOM 766 C C . MET A 1 100 ? 11.285 -2.005 -14.423 1.00 95.06 100 MET A C 1
ATOM 768 O O . MET A 1 100 ? 11.709 -1.631 -15.517 1.00 95.06 100 MET A O 1
ATOM 772 N N . ALA A 1 101 ? 12.100 -2.222 -13.387 1.00 95.94 101 ALA A N 1
ATOM 773 C CA . ALA A 1 101 ? 13.550 -2.067 -13.479 1.00 95.94 101 ALA A CA 1
ATOM 774 C C . ALA A 1 101 ? 14.149 -3.021 -14.525 1.00 95.94 101 ALA A C 1
ATOM 776 O O . ALA A 1 101 ? 14.903 -2.590 -15.399 1.00 95.94 101 ALA A O 1
ATOM 777 N N . LYS A 1 102 ? 13.735 -4.294 -14.504 1.00 97.12 102 LYS A N 1
ATOM 778 C CA . LYS A 1 102 ? 14.185 -5.305 -15.468 1.00 97.12 102 LYS A CA 1
ATOM 779 C C . LYS A 1 102 ? 13.735 -4.990 -16.897 1.00 97.12 102 LYS A C 1
ATOM 781 O O . LYS A 1 102 ? 14.496 -5.177 -17.843 1.00 97.12 102 LYS A O 1
ATOM 786 N N . LEU A 1 103 ? 12.513 -4.483 -17.071 1.00 96.56 103 LEU A N 1
ATOM 787 C CA . LEU A 1 103 ? 12.019 -4.027 -18.372 1.00 96.56 103 LEU A CA 1
ATOM 788 C C . LEU A 1 103 ? 12.834 -2.842 -18.899 1.00 96.56 103 LEU A C 1
ATOM 790 O O . LEU A 1 103 ? 13.235 -2.860 -20.060 1.00 96.56 103 LEU A O 1
ATOM 794 N N . SER A 1 104 ? 13.122 -1.847 -18.054 1.00 96.25 104 SER A N 1
ATOM 795 C CA . SER A 1 104 ? 13.961 -0.696 -18.415 1.00 96.25 104 SER A CA 1
ATOM 796 C C . SER A 1 104 ? 15.348 -1.139 -18.884 1.00 96.25 104 SER A C 1
ATOM 798 O O . SER A 1 104 ? 15.804 -0.730 -19.952 1.00 96.25 104 SER A O 1
ATOM 800 N N . GLU A 1 105 ? 15.982 -2.052 -18.146 1.00 95.56 105 GLU A N 1
ATOM 801 C CA . GLU A 1 105 ? 17.285 -2.617 -18.500 1.00 95.56 105 GLU A CA 1
ATOM 802 C C . GLU A 1 105 ? 17.261 -3.308 -19.874 1.00 95.56 105 GLU A C 1
ATOM 804 O O . GLU A 1 105 ? 18.095 -3.023 -20.740 1.00 95.56 105 GLU A O 1
ATOM 809 N N . VAL A 1 106 ? 16.263 -4.163 -20.122 1.00 96.81 106 VAL A N 1
ATOM 810 C CA . VAL A 1 106 ? 16.109 -4.869 -21.405 1.00 96.81 106 VAL A CA 1
ATOM 811 C C . VAL A 1 106 ? 15.865 -3.891 -22.558 1.00 96.81 106 VAL A C 1
ATOM 813 O O . VAL A 1 106 ? 16.467 -4.037 -23.627 1.00 96.81 106 VAL A O 1
ATOM 816 N N . VAL A 1 107 ? 15.016 -2.879 -22.359 1.00 96.50 107 VAL A N 1
ATOM 817 C CA . VAL A 1 107 ? 14.715 -1.858 -23.376 1.00 96.50 107 VAL A CA 1
ATOM 818 C C . VAL A 1 107 ? 15.962 -1.038 -23.716 1.00 96.50 107 VAL A C 1
ATOM 820 O O . VAL A 1 107 ? 16.257 -0.838 -24.899 1.00 96.50 107 VAL A O 1
ATOM 823 N N . LEU A 1 108 ? 16.725 -0.602 -22.710 1.00 95.06 108 LEU A N 1
ATOM 824 C CA . LEU A 1 108 ? 17.972 0.141 -22.907 1.00 95.06 108 LEU A CA 1
ATOM 825 C C . LEU A 1 108 ? 19.024 -0.705 -23.632 1.00 95.06 108 LEU A C 1
ATOM 827 O O . LEU A 1 108 ? 19.649 -0.221 -24.578 1.00 95.06 108 LEU A O 1
ATOM 831 N N . SER A 1 109 ? 19.161 -1.980 -23.259 1.00 94.62 109 SER A N 1
ATOM 832 C CA . SER A 1 109 ? 20.084 -2.918 -23.903 1.00 94.62 109 SER A CA 1
ATOM 833 C C . SER A 1 109 ? 19.749 -3.123 -25.386 1.00 94.62 109 SER A C 1
ATOM 835 O O . SER A 1 109 ? 20.612 -2.971 -26.254 1.00 94.62 109 SER A O 1
ATOM 837 N N . LYS A 1 110 ? 18.470 -3.351 -25.721 1.00 94.06 110 LYS A N 1
ATOM 838 C CA . LYS A 1 110 ? 18.021 -3.491 -27.118 1.00 94.06 110 LYS A CA 1
ATOM 839 C C . LYS A 1 110 ? 18.203 -2.209 -27.930 1.00 94.06 110 LYS A C 1
ATOM 841 O O . LYS A 1 110 ? 18.594 -2.284 -29.095 1.00 94.06 110 LYS A O 1
ATOM 846 N N . ARG A 1 111 ? 17.949 -1.036 -27.337 1.00 93.25 111 ARG A N 1
ATOM 847 C CA . ARG A 1 111 ? 18.175 0.258 -28.000 1.00 93.25 111 ARG A CA 1
ATOM 848 C C . ARG A 1 111 ? 19.658 0.472 -28.305 1.00 93.25 111 ARG A C 1
ATOM 850 O O . ARG A 1 111 ? 19.981 0.865 -29.423 1.00 93.25 111 ARG A O 1
ATOM 857 N N . LEU A 1 112 ? 20.540 0.191 -27.346 1.00 93.75 112 LEU A N 1
ATOM 858 C CA . LEU A 1 112 ? 21.987 0.292 -27.534 1.00 93.75 112 LEU A CA 1
ATOM 859 C C . LEU A 1 112 ? 22.481 -0.659 -28.632 1.00 93.75 112 LEU A C 1
ATOM 861 O O . LEU A 1 112 ? 23.319 -0.285 -29.446 1.00 93.75 112 LEU A O 1
ATOM 865 N N . GLU A 1 113 ? 21.943 -1.874 -28.691 1.00 95.25 113 GLU A N 1
ATOM 866 C CA . GLU A 1 113 ? 22.291 -2.828 -29.745 1.00 95.25 113 GLU A CA 1
ATOM 867 C C . GLU A 1 113 ? 21.860 -2.329 -31.133 1.00 95.25 113 GLU A C 1
ATOM 869 O O . GLU A 1 113 ? 22.621 -2.398 -32.100 1.00 95.25 113 GLU A O 1
ATOM 874 N N . GLY A 1 114 ? 20.666 -1.736 -31.228 1.00 91.69 114 GLY A N 1
ATOM 875 C CA . GLY A 1 114 ? 20.189 -1.098 -32.454 1.00 91.69 114 GLY A CA 1
ATOM 876 C C . GLY A 1 114 ? 21.106 0.033 -32.933 1.00 91.69 114 GLY A C 1
ATOM 877 O O . GLY A 1 114 ? 21.451 0.082 -34.116 1.00 91.69 114 GLY A O 1
ATOM 878 N N . THR A 1 115 ? 2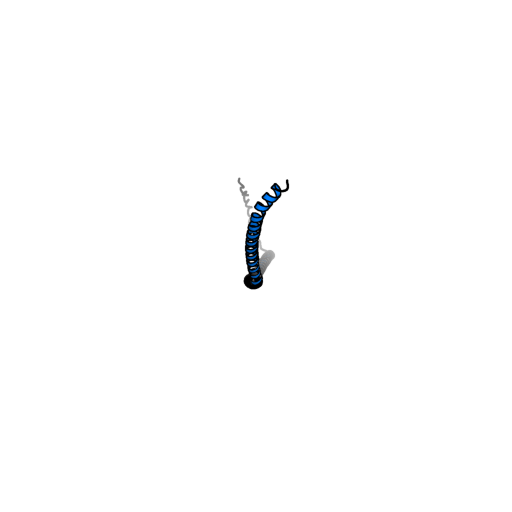1.551 0.912 -32.029 1.00 88.81 115 THR A N 1
ATOM 879 C CA . THR A 1 115 ? 22.449 2.027 -32.384 1.00 88.81 115 THR A CA 1
ATOM 880 C C . THR A 1 115 ? 23.849 1.549 -32.757 1.00 88.81 115 THR A C 1
ATOM 882 O O . THR A 1 115 ? 24.421 2.059 -33.720 1.00 88.81 115 THR A O 1
ATOM 885 N N . LYS A 1 116 ? 24.387 0.536 -32.064 1.00 94.00 116 LYS A N 1
ATOM 886 C CA . LYS A 1 116 ? 25.657 -0.115 -32.428 1.00 94.00 116 LYS A CA 1
ATOM 887 C C . LYS A 1 116 ? 25.594 -0.703 -33.835 1.00 94.00 116 LYS A C 1
ATOM 889 O O . LYS A 1 116 ? 26.464 -0.419 -34.652 1.00 94.00 116 LYS A O 1
ATOM 894 N N . LYS A 1 117 ? 24.534 -1.452 -34.149 1.00 94.75 117 LYS A N 1
ATOM 895 C CA . LYS A 1 117 ? 24.343 -2.053 -35.475 1.00 94.75 117 LYS A CA 1
ATOM 896 C C . LYS A 1 117 ? 24.269 -1.000 -36.579 1.00 94.75 117 LYS A C 1
ATOM 898 O O . LYS A 1 117 ? 24.847 -1.192 -37.646 1.00 94.75 117 LYS A O 1
ATOM 903 N N . LEU A 1 118 ? 23.563 0.103 -36.334 1.00 93.88 118 LEU A N 1
ATOM 904 C CA . LEU A 1 118 ? 23.451 1.191 -37.305 1.00 93.88 118 LEU A CA 1
ATOM 905 C C . LEU A 1 118 ? 24.797 1.895 -37.528 1.00 93.88 118 LEU A C 1
ATOM 907 O O . LEU A 1 118 ? 25.141 2.181 -38.669 1.00 93.88 118 LEU A O 1
ATOM 911 N N . ARG A 1 119 ? 25.578 2.106 -36.459 1.00 94.56 119 ARG A N 1
ATOM 912 C CA . ARG A 1 119 ? 26.930 2.678 -36.534 1.00 94.56 119 ARG A CA 1
ATOM 913 C C . ARG A 1 119 ? 27.852 1.833 -37.408 1.00 94.56 119 ARG A C 1
ATOM 915 O O . ARG A 1 119 ? 28.461 2.375 -38.318 1.00 94.56 119 ARG A O 1
ATOM 922 N N . VAL A 1 120 ? 27.900 0.521 -37.172 1.00 96.38 120 VAL A N 1
ATOM 923 C CA . VAL A 1 120 ? 28.734 -0.394 -37.970 1.00 96.38 120 VAL A CA 1
ATOM 924 C C . VAL A 1 120 ? 28.320 -0.362 -39.441 1.00 96.38 120 VAL A C 1
ATOM 926 O O . VAL A 1 120 ? 29.170 -0.269 -40.317 1.00 96.38 120 VAL A O 1
ATOM 929 N N . LYS A 1 121 ? 27.011 -0.371 -39.730 1.00 96.25 121 LYS A N 1
ATOM 930 C CA . LYS A 1 121 ? 26.523 -0.244 -41.113 1.00 96.25 121 LYS A CA 1
ATOM 931 C C . LYS A 1 121 ? 26.964 1.060 -41.775 1.00 96.25 121 LYS A C 1
ATOM 933 O O . LYS A 1 121 ? 27.323 1.046 -42.946 1.00 96.25 121 LYS A O 1
ATOM 938 N N . PHE A 1 122 ? 26.908 2.169 -41.041 1.00 95.75 122 PHE A N 1
ATOM 939 C CA . PHE A 1 122 ? 27.330 3.470 -41.548 1.00 95.75 122 PHE A CA 1
ATOM 940 C C . PHE A 1 122 ? 28.834 3.503 -41.842 1.00 95.75 122 PHE A C 1
ATOM 942 O O . PHE A 1 122 ? 29.237 3.981 -42.895 1.00 95.75 122 PHE A O 1
ATOM 949 N N . GLU A 1 123 ? 29.652 2.950 -40.947 1.00 96.31 123 GLU A N 1
ATOM 950 C CA . GLU A 1 123 ? 31.109 2.889 -41.100 1.00 96.31 123 GLU A CA 1
ATOM 951 C C . GLU A 1 123 ? 31.530 2.060 -42.323 1.00 96.31 123 GLU A C 1
ATOM 953 O O . GLU A 1 123 ? 32.361 2.506 -43.110 1.00 96.31 123 GLU A O 1
ATOM 958 N N . VAL A 1 124 ? 30.888 0.907 -42.542 1.00 96.75 124 VAL A N 1
ATOM 959 C CA . VAL A 1 124 ? 31.129 0.071 -43.730 1.00 96.75 124 VAL A CA 1
ATOM 960 C C . VAL A 1 124 ? 30.748 0.804 -45.019 1.00 96.75 124 VAL A C 1
ATOM 962 O O . VAL A 1 124 ? 31.560 0.869 -45.937 1.00 96.75 124 VAL A O 1
ATOM 965 N N . ALA A 1 125 ? 29.556 1.406 -45.077 1.00 96.38 125 ALA A N 1
ATOM 966 C CA . ALA A 1 125 ? 29.102 2.143 -46.260 1.00 96.38 125 ALA A CA 1
ATOM 967 C C . ALA A 1 125 ? 30.009 3.341 -46.592 1.00 96.38 125 ALA A C 1
ATOM 969 O O . ALA A 1 125 ? 30.236 3.654 -47.760 1.00 96.38 125 ALA A O 1
ATOM 970 N N . LEU A 1 126 ? 30.554 4.002 -45.568 1.00 96.00 126 LEU A N 1
ATOM 971 C CA . LEU A 1 126 ? 31.508 5.093 -45.743 1.00 96.00 126 LEU A CA 1
ATOM 972 C C . LEU A 1 126 ? 32.845 4.589 -46.310 1.00 96.00 126 LEU A C 1
ATOM 974 O O . LEU A 1 126 ? 33.421 5.241 -47.179 1.00 96.00 126 LEU A O 1
ATOM 978 N N . GLY A 1 127 ? 33.303 3.411 -45.877 1.00 96.00 127 GLY A N 1
ATOM 979 C CA . GLY A 1 127 ? 34.469 2.735 -46.449 1.00 96.00 127 GLY A CA 1
ATOM 980 C C . GLY A 1 127 ? 34.273 2.360 -47.920 1.00 96.00 127 GLY A C 1
ATOM 981 O O . GLY A 1 127 ? 35.119 2.679 -48.748 1.00 96.00 127 GLY A O 1
ATOM 982 N N . GLU A 1 128 ? 33.134 1.760 -48.271 1.00 96.44 128 GLU A N 1
ATOM 983 C CA . GLU A 1 128 ? 32.794 1.428 -49.663 1.00 96.44 128 GLU A CA 1
ATOM 984 C C . GLU A 1 128 ? 32.747 2.674 -50.557 1.00 96.44 128 GLU A C 1
ATOM 986 O O . GLU A 1 128 ? 33.279 2.661 -51.668 1.00 96.44 128 GLU A O 1
ATOM 991 N N . LEU A 1 129 ? 32.170 3.776 -50.061 1.00 96.50 129 LEU A N 1
ATOM 992 C CA . LEU A 1 129 ? 32.162 5.051 -50.776 1.00 96.50 129 LEU A CA 1
ATOM 993 C C . LEU A 1 129 ? 33.587 5.574 -51.003 1.00 96.50 129 LEU A C 1
ATOM 995 O O . LEU A 1 129 ? 33.906 6.009 -52.109 1.00 96.50 129 LEU A O 1
ATOM 999 N N . HIS A 1 130 ? 34.454 5.501 -49.992 1.00 93.75 130 HIS A N 1
ATOM 1000 C CA . HIS A 1 130 ? 35.852 5.912 -50.110 1.00 93.75 130 HIS A CA 1
ATOM 1001 C C . HIS A 1 130 ? 36.617 5.060 -51.137 1.00 93.75 130 HIS A C 1
ATOM 1003 O O . HIS A 1 130 ? 37.333 5.600 -51.980 1.00 93.75 130 HIS A O 1
ATOM 1009 N N . GLU A 1 131 ? 36.417 3.739 -51.127 1.00 94.94 131 GLU A N 1
ATOM 1010 C CA . GLU A 1 131 ? 36.976 2.842 -52.145 1.00 94.94 131 GLU A CA 1
ATOM 1011 C C . GLU A 1 131 ? 36.439 3.160 -53.547 1.00 94.94 131 GLU A C 1
ATOM 1013 O O . GLU A 1 131 ? 37.203 3.158 -54.510 1.00 94.94 131 GLU A O 1
ATOM 1018 N N . SER A 1 132 ? 35.153 3.506 -53.673 1.00 95.06 132 SER A N 1
ATOM 1019 C CA . SER A 1 132 ? 34.555 3.899 -54.956 1.00 95.06 132 SER A CA 1
ATOM 1020 C C . SER A 1 132 ? 35.077 5.240 -55.486 1.00 95.06 132 SER A C 1
ATOM 1022 O O . SER A 1 132 ? 35.111 5.448 -56.698 1.00 95.06 132 SER A O 1
ATOM 1024 N N . LEU A 1 133 ? 35.505 6.142 -54.594 1.00 94.56 133 LEU A N 1
ATOM 1025 C CA . LEU A 1 133 ? 36.049 7.452 -54.950 1.00 94.56 133 LEU A CA 1
ATOM 1026 C C . LEU A 1 133 ? 37.524 7.372 -55.378 1.00 94.56 133 LEU A C 1
ATOM 1028 O O . LEU A 1 133 ? 37.953 8.149 -56.229 1.00 94.56 133 LEU A O 1
ATOM 1032 N N . ARG A 1 134 ? 38.287 6.409 -54.838 1.00 95.00 134 ARG A N 1
ATOM 1033 C CA . ARG A 1 134 ? 39.714 6.192 -55.138 1.00 95.00 134 ARG A CA 1
ATOM 1034 C C . ARG A 1 134 ? 40.084 6.265 -56.633 1.00 95.00 134 ARG A C 1
ATOM 1036 O O . ARG A 1 134 ? 41.032 6.987 -56.934 1.00 95.00 134 ARG A O 1
ATOM 1043 N N . PRO A 1 135 ? 39.398 5.583 -57.575 1.00 95.00 135 PRO A N 1
ATOM 1044 C CA . PRO A 1 135 ? 39.772 5.645 -58.991 1.00 95.00 135 PRO A CA 1
ATOM 1045 C C . PRO A 1 135 ? 39.617 7.044 -59.601 1.00 95.00 135 PRO A C 1
ATOM 1047 O O . PRO A 1 135 ? 40.417 7.429 -60.447 1.00 95.00 135 PRO A O 1
ATOM 1050 N N . TYR A 1 136 ? 38.628 7.827 -59.161 1.00 94.44 136 TYR A N 1
ATOM 1051 C CA . TYR A 1 136 ? 38.450 9.199 -59.642 1.00 94.44 136 TYR A CA 1
ATOM 1052 C C . TYR A 1 136 ? 39.564 10.121 -59.146 1.00 94.44 136 TYR A C 1
ATOM 1054 O O . TYR A 1 136 ? 40.036 10.963 -59.901 1.00 94.44 136 TYR A O 1
ATOM 1062 N N . LEU A 1 137 ? 40.013 9.943 -57.898 1.00 92.69 137 LEU A N 1
ATOM 1063 C CA . LEU A 1 137 ? 41.155 10.690 -57.363 1.00 92.69 137 LEU A CA 1
ATOM 1064 C C . LEU A 1 137 ? 42.438 10.366 -58.134 1.00 92.69 137 LEU A C 1
ATOM 1066 O O . LEU A 1 137 ? 43.131 11.281 -58.558 1.00 92.69 137 LEU A O 1
ATOM 1070 N N . GLN A 1 138 ? 42.691 9.085 -58.413 1.00 95.31 138 GLN A N 1
ATOM 1071 C CA . GLN A 1 138 ? 43.839 8.682 -59.226 1.00 95.31 138 GLN A CA 1
ATOM 1072 C C . GLN A 1 138 ? 43.784 9.284 -60.639 1.00 95.31 138 GLN A C 1
ATOM 1074 O O . GLN A 1 138 ? 44.800 9.730 -61.162 1.00 95.31 138 GLN A O 1
ATOM 1079 N N . GLN A 1 139 ? 42.597 9.342 -61.250 1.00 97.12 139 GLN A N 1
ATOM 1080 C CA . GLN A 1 139 ? 42.429 9.986 -62.551 1.00 97.12 139 GLN A CA 1
ATOM 1081 C C . GLN A 1 139 ? 42.747 11.488 -62.501 1.00 97.12 139 GLN A C 1
ATOM 1083 O O . GLN A 1 139 ? 43.321 12.018 -63.449 1.00 97.12 139 GLN A O 1
ATOM 1088 N N . ILE A 1 140 ? 42.387 12.178 -61.415 1.00 95.81 140 ILE A N 1
ATOM 1089 C CA . ILE A 1 140 ? 42.743 13.590 -61.220 1.00 95.81 140 ILE A CA 1
ATOM 1090 C C . ILE A 1 140 ? 44.263 13.742 -61.122 1.00 95.81 140 ILE A C 1
ATOM 1092 O O . ILE A 1 140 ? 44.814 14.593 -61.815 1.00 95.81 140 ILE A O 1
ATOM 1096 N N . ASP A 1 141 ? 44.935 12.891 -60.344 1.00 96.44 141 ASP A N 1
ATOM 1097 C CA . ASP A 1 141 ? 46.398 12.916 -60.207 1.00 96.44 141 ASP A CA 1
ATOM 1098 C C . ASP A 1 141 ? 47.102 12.677 -61.560 1.00 96.44 141 ASP A C 1
ATOM 1100 O O . ASP A 1 141 ? 48.077 13.350 -61.899 1.00 96.44 141 ASP A O 1
ATOM 1104 N N . GLU A 1 142 ? 46.588 11.749 -62.376 1.00 96.62 142 GLU A N 1
ATOM 1105 C CA . GLU A 1 142 ? 47.099 11.484 -63.729 1.00 96.62 142 GLU A CA 1
ATOM 1106 C C . GLU A 1 142 ? 46.923 12.690 -64.668 1.00 96.62 142 GLU A C 1
ATOM 1108 O O . GLU A 1 142 ? 47.824 13.011 -65.452 1.00 96.62 142 GLU A O 1
ATOM 1113 N N . ILE A 1 143 ? 45.778 13.378 -64.589 1.00 96.44 143 ILE A N 1
ATOM 1114 C CA . ILE A 1 143 ? 45.513 14.593 -65.370 1.00 96.44 143 ILE A CA 1
ATOM 1115 C C . ILE A 1 143 ? 46.439 15.729 -64.928 1.00 96.44 143 ILE A C 1
ATOM 1117 O O . ILE A 1 143 ? 46.993 16.410 -65.792 1.00 96.44 143 ILE A O 1
ATOM 1121 N N . ASP A 1 144 ? 46.648 15.915 -63.626 1.00 96.69 144 ASP A N 1
ATOM 1122 C CA . ASP A 1 144 ? 47.511 16.971 -63.086 1.00 96.69 144 ASP A CA 1
ATOM 1123 C C . ASP A 1 144 ? 48.963 16.805 -63.561 1.00 96.69 144 ASP A C 1
ATOM 1125 O O . ASP A 1 144 ? 49.573 17.739 -64.087 1.00 96.69 144 ASP A O 1
ATOM 1129 N N . GLU A 1 145 ? 49.483 15.575 -63.534 1.00 96.69 145 GLU A N 1
ATOM 1130 C CA . GLU A 1 145 ? 50.811 15.270 -64.073 1.00 96.69 145 GLU A CA 1
ATOM 1131 C C . GLU A 1 145 ? 50.888 15.503 -65.592 1.00 96.69 145 GLU A C 1
ATOM 1133 O O . GLU A 1 145 ? 51.906 15.976 -66.106 1.00 96.69 145 GLU A O 1
ATOM 1138 N N . SER A 1 146 ? 49.813 15.214 -66.335 1.00 95.38 146 SER A N 1
ATOM 1139 C CA . SER A 1 146 ? 49.753 15.528 -67.766 1.00 95.38 146 SER A CA 1
ATOM 1140 C C . SER A 1 146 ? 49.750 17.040 -68.032 1.00 95.38 146 SER A C 1
ATOM 1142 O O . SER A 1 146 ? 50.434 17.491 -68.954 1.00 95.38 146 SER A O 1
ATOM 1144 N N . SER A 1 147 ? 49.055 17.824 -67.197 1.00 96.19 147 SER A N 1
ATOM 1145 C CA . SER A 1 147 ? 49.023 19.289 -67.267 1.00 96.19 147 SER A CA 1
ATOM 1146 C C . SER A 1 147 ? 50.407 19.870 -66.991 1.00 96.19 147 SER A C 1
ATOM 1148 O O . SER A 1 147 ? 50.905 20.669 -67.780 1.00 96.19 147 SER A O 1
ATOM 1150 N N . ARG A 1 148 ? 51.089 19.377 -65.949 1.00 96.12 148 ARG A N 1
ATOM 1151 C CA . ARG A 1 148 ? 52.454 19.783 -65.588 1.00 96.12 148 ARG A CA 1
ATOM 1152 C C . ARG A 1 148 ? 53.448 19.555 -66.729 1.00 96.12 148 ARG A C 1
ATOM 1154 O O . ARG A 1 148 ? 54.229 20.441 -67.063 1.00 96.12 148 ARG A O 1
ATOM 1161 N N . ARG A 1 149 ? 53.395 18.390 -67.386 1.00 95.75 149 ARG A N 1
ATOM 1162 C CA . ARG A 1 149 ? 54.241 18.100 -68.564 1.00 95.75 149 ARG A CA 1
ATOM 1163 C C . ARG A 1 149 ? 53.940 19.026 -69.738 1.00 95.75 149 ARG A C 1
ATOM 1165 O O . ARG A 1 149 ? 54.848 19.402 -70.479 1.00 95.75 149 ARG A O 1
ATOM 1172 N N . LEU A 1 150 ? 52.670 19.373 -69.930 1.00 95.00 150 LEU A N 1
ATOM 1173 C CA . LEU A 1 150 ? 52.253 20.279 -70.993 1.00 95.00 150 LEU A CA 1
ATOM 1174 C C . LEU A 1 150 ? 52.734 21.714 -70.724 1.00 95.00 150 LEU A C 1
ATOM 1176 O O . LEU A 1 150 ? 53.203 22.377 -71.647 1.00 95.00 150 LEU A O 1
ATOM 1180 N N . GLU A 1 151 ? 52.697 22.162 -69.469 1.00 95.62 151 GLU A N 1
ATOM 1181 C CA . GLU A 1 151 ? 53.263 23.442 -69.024 1.00 95.62 151 GLU A CA 1
ATOM 1182 C C . GLU A 1 151 ? 54.785 23.506 -69.214 1.00 95.62 151 GLU A C 1
ATOM 1184 O O . GLU A 1 151 ? 55.308 24.506 -69.715 1.00 95.62 151 GLU A O 1
ATOM 1189 N N . GLU A 1 152 ? 55.510 22.432 -68.890 1.00 95.75 152 GLU A N 1
ATOM 1190 C CA . GLU A 1 152 ? 56.951 22.325 -69.154 1.00 95.75 152 GLU A CA 1
ATOM 1191 C C . GLU A 1 152 ? 57.253 22.439 -70.655 1.00 95.75 152 GLU A C 1
ATOM 1193 O O . GLU A 1 152 ? 58.117 23.219 -71.063 1.00 95.75 152 GLU A O 1
ATOM 1198 N N . ALA A 1 153 ? 56.509 21.718 -71.499 1.00 94.38 153 ALA A N 1
ATOM 1199 C CA . ALA A 1 153 ? 56.665 21.786 -72.950 1.00 94.38 153 ALA A CA 1
ATOM 1200 C C . ALA A 1 153 ? 56.342 23.181 -73.509 1.00 94.38 153 ALA A C 1
ATOM 1202 O O . ALA A 1 153 ? 57.062 23.680 -74.376 1.00 94.38 153 ALA A O 1
ATOM 1203 N N . ALA A 1 154 ? 55.293 23.832 -73.000 1.00 94.31 154 ALA A N 1
ATOM 1204 C CA . ALA A 1 154 ? 54.942 25.200 -73.369 1.00 94.31 154 ALA A CA 1
ATOM 1205 C C . ALA A 1 154 ? 56.044 26.191 -72.968 1.00 94.31 154 ALA A C 1
ATOM 1207 O O . ALA A 1 154 ? 56.399 27.055 -73.763 1.00 94.31 154 ALA A O 1
ATOM 1208 N N . THR A 1 155 ? 56.646 26.017 -71.788 1.00 94.25 155 THR A N 1
ATOM 1209 C CA . THR A 1 155 ? 57.786 26.826 -71.326 1.00 94.25 155 THR A CA 1
ATOM 1210 C C . THR A 1 155 ? 58.998 26.653 -72.241 1.00 94.25 155 THR A C 1
ATOM 1212 O O . THR A 1 155 ? 59.650 27.626 -72.613 1.00 94.25 155 THR A O 1
ATOM 1215 N N . ILE A 1 156 ? 59.291 25.419 -72.654 1.00 95.00 156 ILE A N 1
ATOM 1216 C CA . ILE A 1 156 ? 60.370 25.131 -73.606 1.00 95.00 156 ILE A CA 1
ATOM 1217 C C . ILE A 1 156 ? 60.090 25.799 -74.961 1.00 95.00 156 ILE A C 1
ATOM 1219 O O . ILE A 1 156 ? 60.974 26.435 -75.535 1.00 95.00 156 ILE A O 1
ATOM 1223 N N . LEU A 1 157 ? 58.862 25.692 -75.478 1.00 91.25 157 LEU A N 1
ATOM 1224 C CA . LEU A 1 157 ? 58.459 26.373 -76.712 1.00 91.25 157 LEU A CA 1
ATOM 1225 C C . LEU A 1 157 ? 58.578 27.897 -76.589 1.00 91.25 157 LEU A C 1
ATOM 1227 O O . LEU A 1 157 ? 59.100 28.532 -77.503 1.00 91.25 157 LEU A O 1
ATOM 1231 N N . ASP A 1 158 ? 58.161 28.478 -75.467 1.00 93.19 158 ASP A N 1
ATOM 1232 C CA . ASP A 1 158 ? 58.283 29.911 -75.189 1.00 93.19 158 ASP A CA 1
ATOM 1233 C C . ASP A 1 158 ? 59.752 30.373 -75.182 1.00 93.19 158 ASP A C 1
ATOM 1235 O O . ASP A 1 158 ? 60.095 31.405 -75.768 1.00 93.19 158 ASP A O 1
ATOM 1239 N N . GLN A 1 159 ? 60.664 29.556 -74.643 1.00 91.69 159 GLN A N 1
ATOM 1240 C CA . GLN A 1 159 ? 62.109 29.799 -74.723 1.00 91.69 159 GLN A CA 1
ATOM 1241 C C . GLN A 1 159 ? 62.623 29.772 -76.171 1.00 91.69 159 GLN A C 1
ATOM 1243 O O . GLN A 1 159 ? 63.420 30.637 -76.557 1.00 91.69 159 GLN A O 1
ATOM 1248 N N . TYR A 1 160 ? 62.166 28.821 -76.996 1.00 88.62 160 TYR A N 1
ATOM 1249 C CA . TYR A 1 160 ? 62.520 28.771 -78.419 1.00 88.62 160 TYR A CA 1
ATOM 1250 C C . TYR A 1 160 ? 61.988 29.989 -79.185 1.00 88.62 160 TYR A C 1
ATOM 1252 O O . TYR A 1 160 ? 62.739 30.608 -79.942 1.00 88.62 160 TYR A O 1
ATOM 1260 N N . VAL A 1 161 ? 60.725 30.370 -78.969 1.00 88.44 161 VAL A N 1
ATOM 1261 C CA . VAL A 1 161 ? 60.097 31.549 -79.588 1.00 88.44 161 VAL A CA 1
ATOM 1262 C C . VAL A 1 161 ? 60.821 32.832 -79.178 1.00 88.44 161 VAL A C 1
ATOM 1264 O O . VAL A 1 161 ? 61.140 33.652 -80.038 1.00 88.44 161 VAL A O 1
ATOM 1267 N N . THR A 1 162 ? 61.163 32.987 -77.899 1.00 87.19 162 THR A N 1
ATOM 1268 C CA . THR A 1 162 ? 61.917 34.142 -77.387 1.00 87.19 162 THR A CA 1
ATOM 1269 C C . THR A 1 162 ? 63.330 34.209 -77.975 1.00 87.19 162 THR A C 1
ATOM 1271 O O . THR A 1 162 ? 63.798 35.278 -78.381 1.00 87.19 162 THR A O 1
ATOM 1274 N N . SER A 1 163 ? 64.011 33.067 -78.097 1.00 85.12 163 SER A N 1
ATOM 1275 C CA . SER A 1 163 ? 65.349 32.983 -78.700 1.00 85.12 163 SER A CA 1
ATOM 1276 C C . SER A 1 163 ? 65.328 33.336 -80.194 1.00 85.12 163 SER A C 1
ATOM 1278 O O . SER A 1 163 ? 66.162 34.106 -80.663 1.00 85.12 163 SER A O 1
ATOM 1280 N N . LEU A 1 164 ? 64.331 32.856 -80.944 1.00 79.31 164 LEU A N 1
ATOM 1281 C CA . LEU A 1 164 ? 64.111 33.243 -82.344 1.00 79.31 164 LEU A CA 1
ATOM 1282 C C . LEU A 1 164 ? 63.732 34.727 -82.484 1.00 79.31 164 LEU A C 1
ATOM 1284 O O . LEU A 1 164 ? 64.249 35.422 -83.360 1.00 79.31 164 LEU A O 1
ATOM 1288 N N . GLY A 1 165 ? 62.864 35.238 -81.608 1.00 79.19 165 GLY A N 1
ATOM 1289 C CA . GLY A 1 165 ? 62.447 36.641 -81.587 1.00 79.19 165 GLY A CA 1
ATOM 1290 C C . GLY A 1 165 ? 63.605 37.600 -81.309 1.00 79.19 165 GLY A C 1
ATOM 1291 O O . GLY A 1 165 ? 63.746 38.615 -81.994 1.00 79.19 165 GLY A O 1
ATOM 1292 N N . SER A 1 166 ? 64.487 37.254 -80.370 1.00 75.81 166 SER A N 1
ATOM 1293 C CA . SER A 1 166 ? 65.691 38.039 -80.076 1.00 75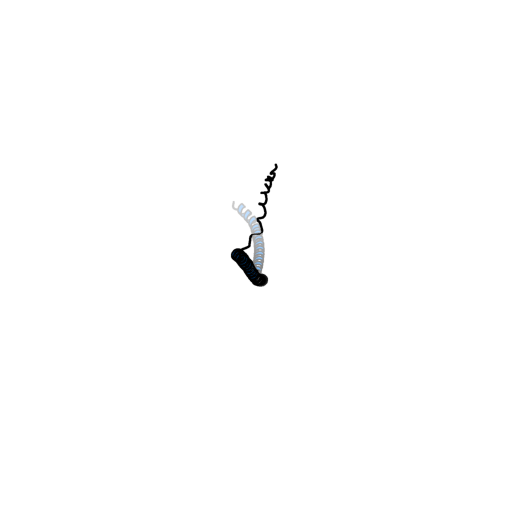.81 166 SER A CA 1
ATOM 1294 C C . SER A 1 166 ? 66.753 37.975 -81.179 1.00 75.81 166 SER A C 1
ATOM 1296 O O . SER A 1 166 ? 67.529 38.916 -81.285 1.00 75.81 166 SER A O 1
ATOM 1298 N N . LEU A 1 167 ? 66.758 36.960 -82.057 1.00 72.88 167 LEU A N 1
ATOM 1299 C CA . LEU A 1 167 ? 67.562 36.959 -83.293 1.00 72.88 167 LEU A CA 1
ATOM 1300 C C . LEU A 1 167 ? 66.974 37.861 -84.395 1.00 72.88 167 LEU A C 1
ATOM 1302 O O . LEU A 1 167 ? 67.713 38.460 -85.176 1.00 72.88 167 LEU A O 1
ATOM 1306 N N . LEU A 1 168 ? 65.647 37.976 -84.468 1.00 62.38 168 LEU A N 1
ATOM 1307 C CA . LEU A 1 168 ? 64.945 38.789 -85.470 1.00 62.38 168 LEU A CA 1
ATOM 1308 C C . LEU A 1 168 ? 64.876 40.286 -85.107 1.00 62.38 168 LEU A C 1
ATOM 1310 O O . LEU A 1 168 ? 64.849 41.132 -86.004 1.00 62.38 168 LEU A O 1
ATOM 1314 N N . LEU A 1 169 ? 64.887 40.639 -83.819 1.00 58.19 169 LEU A N 1
ATOM 1315 C CA . LEU A 1 169 ? 64.875 42.026 -83.332 1.00 58.19 169 LEU A CA 1
ATOM 1316 C C . LEU A 1 169 ? 66.126 42.869 -83.672 1.00 58.19 169 LEU A C 1
ATOM 1318 O O . LEU A 1 169 ? 65.928 44.008 -84.107 1.00 58.19 169 LEU A O 1
ATOM 1322 N N . PRO A 1 170 ? 67.386 42.387 -83.573 1.00 59.06 170 PRO A N 1
ATOM 1323 C CA . PRO A 1 170 ? 68.542 43.166 -84.006 1.00 59.06 170 PRO A CA 1
ATOM 1324 C C . PRO A 1 170 ? 68.457 43.463 -85.504 1.00 59.06 170 PRO A C 1
ATOM 1326 O O . PRO A 1 170 ? 68.736 44.586 -85.904 1.00 59.06 170 PRO A O 1
ATOM 1329 N N . SER A 1 171 ? 67.948 42.532 -86.323 1.00 54.09 171 SER A N 1
ATOM 1330 C CA . SER A 1 171 ? 67.721 42.772 -87.754 1.00 54.09 171 SER A CA 1
ATOM 1331 C C . SER A 1 171 ? 66.625 43.820 -88.010 1.00 54.09 171 SER A C 1
ATOM 1333 O O . SER A 1 171 ? 66.813 44.722 -88.822 1.00 54.09 171 SER A O 1
ATOM 1335 N N . LYS A 1 172 ? 65.506 43.781 -87.273 1.00 53.53 172 LYS A N 1
ATOM 1336 C CA . LYS A 1 172 ? 64.409 44.763 -87.399 1.00 53.53 172 LYS A CA 1
ATOM 1337 C C . LYS A 1 172 ? 64.793 46.178 -86.945 1.00 53.53 172 LYS A C 1
ATOM 1339 O O . LYS A 1 172 ? 64.239 47.130 -87.489 1.00 53.53 172 LYS A O 1
ATOM 1344 N N . SER A 1 173 ? 65.751 46.324 -86.023 1.00 52.41 173 SER A N 1
ATOM 1345 C CA . SER A 1 173 ? 66.326 47.629 -85.663 1.00 52.41 173 SER A CA 1
ATOM 1346 C C . SER A 1 173 ? 67.088 48.241 -86.847 1.00 52.41 173 SER A C 1
ATOM 1348 O O . SER A 1 173 ? 66.866 49.399 -87.190 1.00 52.41 173 SER A O 1
ATOM 1350 N N . TYR A 1 174 ? 67.879 47.447 -87.580 1.00 53.38 174 TYR A N 1
ATOM 1351 C CA . TYR A 1 174 ? 68.563 47.933 -88.787 1.00 53.38 174 TYR A CA 1
ATOM 1352 C C . TYR A 1 174 ? 67.600 48.283 -89.934 1.00 53.38 174 TYR A C 1
ATOM 1354 O O . TYR A 1 174 ? 67.838 49.255 -90.644 1.00 53.38 174 TYR A O 1
ATOM 1362 N N . TYR A 1 175 ? 66.478 47.572 -90.091 1.00 52.31 175 TYR A N 1
ATOM 1363 C CA . TYR A 1 175 ? 65.486 47.924 -91.118 1.00 52.31 175 TYR A CA 1
ATOM 1364 C C . TYR A 1 175 ? 64.661 49.178 -90.787 1.00 52.31 175 TYR A C 1
ATOM 1366 O O . TYR A 1 175 ? 64.240 49.864 -91.713 1.00 52.31 175 TYR A O 1
ATOM 1374 N N . TRP A 1 176 ? 64.461 49.524 -89.510 1.00 52.00 176 TRP A N 1
ATOM 1375 C CA . TRP A 1 176 ? 63.810 50.788 -89.127 1.00 52.00 176 TRP A CA 1
ATOM 1376 C C . TRP A 1 176 ? 64.721 52.011 -89.323 1.00 52.00 176 TRP A C 1
ATOM 1378 O O . TRP A 1 176 ? 64.225 53.080 -89.664 1.00 52.00 176 TRP A O 1
ATOM 1388 N N . TYR A 1 177 ? 66.043 51.857 -89.177 1.00 52.47 177 TYR A N 1
ATOM 1389 C CA . TYR A 1 177 ? 67.017 52.928 -89.445 1.00 52.47 177 TYR A CA 1
ATOM 1390 C C . TYR A 1 177 ? 67.392 53.087 -90.931 1.00 52.47 177 TYR A C 1
ATOM 1392 O O . TYR A 1 177 ? 67.953 54.114 -91.293 1.00 52.47 177 TYR A O 1
ATOM 1400 N N . CYS A 1 178 ? 67.087 52.113 -91.798 1.00 49.84 178 CYS A N 1
ATOM 1401 C CA . CYS A 1 178 ? 67.316 52.212 -93.249 1.00 49.84 178 CYS A CA 1
ATOM 1402 C C . CYS A 1 178 ? 66.080 52.645 -94.064 1.00 49.84 178 CYS A C 1
ATOM 1404 O O . CYS A 1 178 ? 66.202 52.821 -95.274 1.00 49.84 178 CYS A O 1
ATOM 1406 N N . LEU A 1 179 ? 64.902 52.782 -93.440 1.00 49.75 179 LEU A N 1
ATOM 1407 C CA . LEU A 1 179 ? 63.655 53.203 -94.100 1.00 49.75 179 LEU A CA 1
ATOM 1408 C C . LEU A 1 179 ? 63.192 54.623 -93.697 1.00 49.75 179 LEU A C 1
ATOM 1410 O O . LEU A 1 179 ? 62.048 54.985 -93.978 1.00 49.75 179 LEU A O 1
ATOM 1414 N N . LEU A 1 180 ? 64.070 55.402 -93.051 1.00 44.91 180 LEU A N 1
ATOM 1415 C CA . LEU A 1 180 ? 63.946 56.846 -92.810 1.00 44.91 180 LEU A CA 1
ATOM 1416 C C . LEU A 1 180 ? 65.108 57.571 -93.503 1.00 44.91 180 LEU A C 1
ATOM 1418 O O . LEU A 1 180 ? 64.867 58.673 -94.040 1.00 44.91 180 LEU A O 1
#

InterPro domains:
  IPR019269 Biogenesis of lysosome-related organelles complex-1, subunit 2 [PF10046] (34-88)
  IPR019269 Biogenesis of lysosome-related organelles complex-1, subunit 2 [PF10046] (125-165)
  IPR019269 Biogenesis of lysosome-related organelles complex-1, subunit 2 [PTHR46479] (24-89)

pLDDT: mean 86.54, std 17.3, range [41.84, 98.56]

Secondary structure (DSSP, 8-state):
--------------PPPPPS-----HHHHHHHHHHHHHHHHHHHHHHHHHHHHHHHHHHHHHHHHHHHHHHHHHHHHHHHHHHHHHHHHHHHHHHHHHHHHHHHHHHHHHHHHHHHHHHHHHHHHHHHHHHHHHHHHHHHHHHHHHHHHHHHHHHHHHHHHHHHHHHHHHHHHHHHHS--

Radius of gyration: 70.91 Å; chains: 1; bounding box: 126×68×180 Å

Foldseek 3Di:
DDDDDDPPDPPPDPDPPDPDPPPCDVVNVVVVVVVVVVVVVVVVVVVVVVVVVVVVVVVVVVVVVVVVVVVVVVVVVVVVVVVVVVVVVVVVVVVV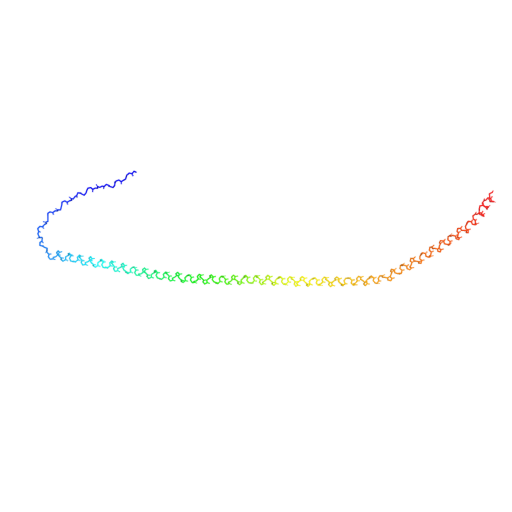VVVVVVVVVVVVVVVVVVVVVVVVVVVVVVVVVVVVCVVVVVVVVVVVVVVVVVVVVVVVVVVVVVVVVVVVVVVVVVVVVVVD

Organism: Ascaris lumbricoides (NCBI:txid6252)